Protein AF-A0A210Q688-F1 (afdb_monomer)

Sequence (167 aa):
MSMLGGLGRLGIASVGCFAASYIGYQIYRRESSQANIKGEPYVVQAMGILQGYDVVMERLGSPLKMHHISYDPNDNKVDVLDGKAKMKIPLTGSKGSSAYLYLWATRPPVTMDTPRKDIPEWTVNQLDIELGPTYRWTFYVNKDQLDNDKIGFVDAQIPDDLPTNPS

InterPro domains:
  IPR014807 Cytochrome c oxidase assembly factor 1 [PF08695] (34-108)

Organism: Mizuhopecten yessoensis (NCBI:txid6573)

Foldseek 3Di:
DDDDDDDDDDDPPPPDPDPVVPVVVVVVVVVVCQVPVCPAPQNVVLLVVQVPDPVNCVVQNPDKDWDRFDPPCVQWDDDQQQFWTWGWIWIGGPVRFIKIKIWIKGDHGDDPPQDPVRGDGIDTQKIWMGGPPPDIDIDGPDPPVVVVPPPDDDDPDDPPDDDDDDD

Radius of gyration: 26.01 Å; Cα contacts (8 Å, |Δi|>4): 201; chains: 1; bounding box: 49×36×122 Å

Solvent-accessible surface area (backbone atoms only — not comparable to full-atom values): 10366 Å² total; per-residue (Å²): 143,83,82,84,86,81,84,79,81,84,80,80,86,84,84,86,79,74,70,70,66,54,62,54,46,64,54,52,48,62,61,55,50,72,78,43,54,79,72,35,68,46,49,47,50,49,52,54,57,55,72,70,34,64,76,55,39,72,63,23,28,74,67,74,42,76,56,82,61,67,88,46,68,90,57,34,42,76,40,75,48,70,19,38,35,36,37,50,39,39,34,34,18,64,68,71,40,60,32,39,38,35,40,34,33,38,31,72,63,52,57,97,81,56,52,83,92,71,58,68,68,68,42,54,41,38,39,37,40,33,48,65,97,83,40,73,50,78,45,70,72,41,67,82,57,57,71,73,63,66,78,84,75,80,82,80,76,77,79,87,81,72,83,80,80,82,129

Structure (mmCIF, N/CA/C/O backbone):
data_AF-A0A210Q688-F1
#
_entry.id   AF-A0A210Q688-F1
#
loop_
_atom_site.group_PDB
_atom_site.id
_atom_site.type_symbol
_atom_site.label_atom_id
_atom_site.label_alt_id
_atom_site.label_comp_id
_atom_site.label_asym_id
_atom_site.label_entity_id
_atom_site.label_seq_id
_atom_site.pdbx_PDB_ins_code
_atom_site.Cartn_x
_atom_site.Cartn_y
_atom_site.Cartn_z
_at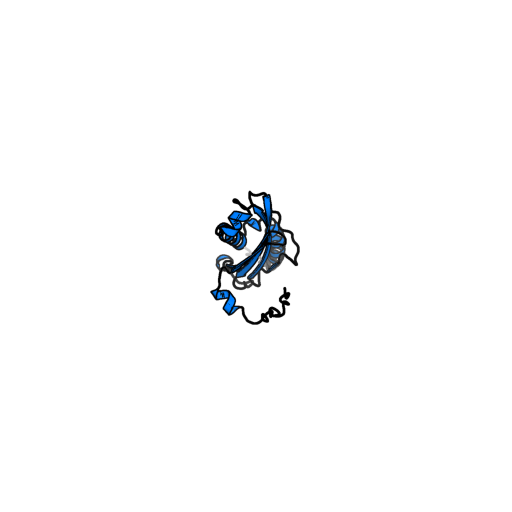om_site.occupancy
_atom_site.B_iso_or_equiv
_atom_site.auth_seq_id
_atom_site.auth_comp_id
_atom_site.auth_asym_id
_atom_site.auth_atom_id
_atom_site.pdbx_PDB_model_num
ATOM 1 N N . MET A 1 1 ? 26.721 20.986 -77.405 1.00 48.59 1 MET A N 1
ATOM 2 C CA . MET A 1 1 ? 26.896 19.675 -76.751 1.00 48.59 1 MET A CA 1
ATOM 3 C C . MET A 1 1 ? 27.929 19.870 -75.647 1.00 48.59 1 MET A C 1
ATOM 5 O O . MET A 1 1 ? 29.112 19.798 -75.926 1.00 48.59 1 MET A O 1
ATOM 9 N N . SER A 1 2 ? 27.480 20.229 -74.441 1.00 42.81 2 SER A N 1
ATOM 10 C CA . SER A 1 2 ? 28.311 20.298 -73.231 1.00 42.81 2 SER A CA 1
ATOM 11 C C . SER A 1 2 ? 27.461 19.786 -72.075 1.00 42.81 2 SER A C 1
ATOM 13 O O . SER A 1 2 ? 26.353 20.269 -71.852 1.00 42.81 2 SER A O 1
ATOM 15 N N . MET A 1 3 ? 27.956 18.719 -71.458 1.00 42.31 3 MET A N 1
ATOM 16 C CA . MET A 1 3 ? 27.296 17.882 -70.466 1.00 42.31 3 MET A CA 1
ATOM 17 C C . MET A 1 3 ? 27.432 18.433 -69.038 1.00 42.31 3 MET A C 1
ATOM 19 O O . MET A 1 3 ? 28.444 19.030 -68.694 1.00 42.31 3 MET A O 1
ATOM 23 N N . LEU A 1 4 ? 26.411 18.116 -68.232 1.00 47.94 4 LEU A N 1
ATOM 24 C CA . LEU A 1 4 ? 26.438 17.762 -66.804 1.00 47.94 4 LEU A CA 1
ATOM 25 C C . LEU A 1 4 ? 27.325 18.602 -65.861 1.00 47.94 4 LEU A C 1
ATOM 27 O O . LEU A 1 4 ? 28.485 18.280 -65.616 1.00 47.94 4 LEU A O 1
ATOM 31 N N . GLY A 1 5 ? 26.700 19.569 -65.185 1.00 43.19 5 GLY A N 1
ATOM 32 C CA . GLY A 1 5 ? 27.130 20.039 -63.866 1.00 43.19 5 GLY A CA 1
ATOM 33 C C . GLY A 1 5 ? 26.406 19.243 -62.777 1.00 43.19 5 GLY A C 1
ATOM 34 O O . GLY A 1 5 ? 25.191 19.361 -62.630 1.00 43.19 5 GLY A O 1
ATOM 35 N N . GLY A 1 6 ? 27.138 18.387 -62.063 1.00 45.16 6 GLY A N 1
ATOM 36 C CA . GLY A 1 6 ? 26.613 17.514 -61.014 1.00 45.16 6 GLY A CA 1
ATOM 37 C C . GLY A 1 6 ? 26.208 18.269 -59.744 1.00 45.16 6 GLY A C 1
ATOM 38 O O . GLY A 1 6 ? 26.988 19.037 -59.187 1.00 45.16 6 GLY A O 1
ATOM 39 N N . LEU A 1 7 ? 24.987 17.999 -59.272 1.00 47.94 7 LEU A N 1
ATOM 40 C CA . LEU A 1 7 ? 24.474 18.389 -57.959 1.00 47.94 7 LEU A CA 1
ATOM 41 C C . LEU A 1 7 ? 25.281 17.690 -56.848 1.00 47.94 7 LEU A C 1
ATOM 43 O O . LEU A 1 7 ? 25.173 16.478 -56.648 1.00 47.94 7 LEU A O 1
ATOM 47 N N . GLY A 1 8 ? 26.069 18.469 -56.106 1.00 42.91 8 GLY A N 1
ATOM 48 C CA . GLY A 1 8 ? 26.689 18.051 -54.852 1.00 42.91 8 GLY A CA 1
ATOM 49 C C . GLY A 1 8 ? 25.641 17.914 -53.747 1.00 42.91 8 GLY A C 1
ATOM 50 O O . GLY A 1 8 ? 24.859 18.824 -53.488 1.00 42.91 8 GLY A O 1
ATOM 51 N N . ARG A 1 9 ? 25.617 16.739 -53.123 1.00 46.28 9 ARG A N 1
ATOM 52 C CA . ARG A 1 9 ? 24.692 16.315 -52.068 1.00 46.28 9 ARG A CA 1
ATOM 53 C C . ARG A 1 9 ? 24.765 17.232 -50.836 1.00 46.28 9 ARG A C 1
ATOM 55 O O . ARG A 1 9 ? 25.817 17.329 -50.212 1.00 46.28 9 ARG A O 1
ATOM 62 N N . LEU A 1 10 ? 23.632 17.817 -50.438 1.00 44.56 10 LEU A N 1
ATOM 63 C CA . LEU A 1 10 ? 23.425 18.347 -49.086 1.00 44.56 10 LEU A CA 1
ATOM 64 C C . LEU A 1 10 ? 23.300 17.167 -48.108 1.00 44.56 10 LEU A C 1
ATOM 66 O O . LEU A 1 10 ? 22.305 16.444 -48.121 1.00 44.56 10 LEU A O 1
ATOM 70 N N . GLY A 1 11 ? 24.314 16.963 -47.269 1.00 40.16 11 GLY A N 1
ATOM 71 C CA . GLY A 1 11 ? 24.234 16.066 -46.119 1.00 40.16 11 GLY A CA 1
ATOM 72 C C . GLY A 1 11 ? 23.491 16.755 -44.978 1.00 40.16 11 GLY A C 1
ATOM 73 O O . GLY A 1 11 ? 24.018 17.679 -44.367 1.00 40.16 11 GLY A O 1
ATOM 74 N N . ILE A 1 12 ? 22.266 16.318 -44.690 1.00 47.81 12 ILE A N 1
ATOM 75 C CA . ILE A 1 12 ? 21.521 16.750 -43.504 1.00 47.81 12 ILE A CA 1
ATOM 76 C C . ILE A 1 12 ? 22.061 15.951 -42.315 1.00 47.81 12 ILE A C 1
ATOM 78 O O . ILE A 1 12 ? 21.728 14.783 -42.127 1.00 47.81 12 ILE A O 1
ATOM 82 N N . ALA A 1 13 ? 22.922 16.577 -41.516 1.00 45.84 13 ALA A N 1
ATOM 83 C CA . ALA A 1 13 ? 23.310 16.071 -40.206 1.00 45.84 13 ALA A CA 1
ATOM 84 C C . ALA A 1 13 ? 22.190 16.380 -39.198 1.00 45.84 13 ALA A C 1
ATOM 86 O O . ALA A 1 13 ? 22.237 17.374 -38.482 1.00 45.84 13 ALA A O 1
ATOM 87 N N . SER A 1 14 ? 21.151 15.544 -39.154 1.00 46.66 14 SER A N 1
ATOM 88 C CA . SER A 1 14 ? 20.110 15.599 -38.121 1.00 46.66 14 SER A CA 1
ATOM 89 C C . SER A 1 14 ? 20.291 14.448 -37.131 1.00 46.66 14 SER A C 1
ATOM 91 O O . SER A 1 14 ? 19.513 13.498 -37.112 1.00 46.66 14 SER A O 1
ATOM 93 N N . VAL A 1 15 ? 21.336 14.522 -36.306 1.00 47.53 15 VAL A N 1
ATOM 94 C CA . VAL A 1 15 ? 21.522 13.635 -35.145 1.00 47.53 15 VAL A CA 1
ATOM 95 C C . VAL A 1 15 ? 21.657 14.519 -33.911 1.00 47.53 15 VAL A C 1
ATOM 97 O O . VAL A 1 15 ? 22.752 14.821 -33.457 1.00 47.53 15 VAL A O 1
ATOM 100 N N . GLY A 1 16 ? 20.531 15.027 -33.413 1.00 43.47 16 GLY A N 1
ATOM 101 C CA . GLY A 1 16 ? 20.553 15.951 -32.276 1.00 43.47 16 GLY A CA 1
ATOM 102 C C . GLY A 1 16 ? 19.196 16.260 -31.654 1.00 43.47 16 GLY A C 1
ATOM 103 O O . GLY A 1 16 ? 19.031 17.333 -31.090 1.00 43.47 16 GLY A O 1
ATOM 104 N N . CYS A 1 17 ? 18.200 15.375 -31.775 1.00 42.81 17 CYS A N 1
ATOM 105 C CA . CYS A 1 17 ? 16.847 15.646 -31.260 1.00 42.81 17 CYS A CA 1
ATOM 106 C C . CYS A 1 17 ? 16.141 14.453 -30.594 1.00 42.81 17 CYS A C 1
ATOM 108 O O . CYS A 1 17 ? 14.919 14.438 -30.523 1.00 42.81 17 CYS A O 1
ATOM 110 N N . PHE A 1 18 ? 16.874 13.467 -30.063 1.00 44.91 18 PHE A N 1
ATOM 111 C CA . PHE A 1 18 ? 16.249 12.345 -29.334 1.00 44.91 18 PHE A CA 1
ATOM 112 C C . PHE A 1 18 ? 16.543 12.304 -27.826 1.00 44.91 18 PHE A C 1
ATOM 114 O O . PHE A 1 18 ? 15.889 11.554 -27.112 1.00 44.91 18 PHE A O 1
ATOM 121 N N . ALA A 1 19 ? 17.455 13.133 -27.303 1.00 45.72 19 ALA A N 1
ATOM 122 C CA . ALA A 1 19 ? 17.751 13.156 -25.863 1.00 45.72 19 ALA A CA 1
ATOM 123 C C . ALA A 1 19 ? 16.831 14.098 -25.052 1.00 45.72 19 ALA A C 1
ATOM 125 O O . ALA A 1 19 ? 16.559 13.843 -23.880 1.00 45.72 19 ALA A O 1
ATOM 126 N N . ALA A 1 20 ? 16.307 15.169 -25.662 1.00 44.38 20 ALA A N 1
ATOM 127 C CA . ALA A 1 20 ? 15.502 16.177 -24.958 1.00 44.38 20 ALA A CA 1
ATOM 128 C C . ALA A 1 20 ? 14.061 15.720 -24.648 1.00 44.38 20 ALA A C 1
ATOM 130 O O . ALA A 1 20 ? 13.453 16.187 -23.686 1.00 44.38 20 ALA A O 1
ATOM 131 N N . SER A 1 21 ? 13.521 14.768 -25.410 1.00 51.00 21 SER A N 1
ATOM 132 C CA . SER A 1 21 ? 12.168 14.230 -25.219 1.00 51.00 21 SER A CA 1
ATOM 133 C C . SER A 1 21 ? 12.043 13.284 -24.013 1.00 51.00 21 SER A C 1
ATOM 135 O O . SER A 1 21 ? 10.938 13.083 -23.514 1.00 51.00 21 SER A O 1
ATOM 137 N N . TYR A 1 22 ? 13.150 12.744 -23.490 1.00 49.62 22 TYR A N 1
ATOM 138 C CA . TYR A 1 22 ? 13.120 11.759 -22.401 1.00 49.62 22 TYR A CA 1
ATOM 139 C C . TYR A 1 22 ? 13.145 12.390 -20.997 1.00 49.62 22 TYR A C 1
ATOM 141 O O . TYR A 1 22 ? 12.411 11.956 -20.108 1.00 49.62 22 TYR A O 1
ATOM 149 N N . ILE A 1 23 ? 13.910 13.473 -20.800 1.00 47.84 23 ILE A N 1
ATOM 150 C CA . ILE A 1 23 ? 13.920 14.219 -19.524 1.00 47.84 23 ILE A CA 1
ATOM 151 C C . ILE A 1 23 ? 12.561 14.900 -19.293 1.00 47.84 23 ILE A C 1
ATOM 153 O O . ILE A 1 23 ? 12.032 14.863 -18.182 1.00 47.84 23 ILE A O 1
ATOM 157 N N . GLY A 1 24 ? 11.938 15.427 -20.355 1.00 43.12 24 GLY A N 1
ATOM 158 C CA . GLY A 1 24 ? 10.580 15.977 -20.290 1.00 43.12 24 GLY A CA 1
ATOM 159 C C . GLY A 1 24 ? 9.519 14.943 -19.888 1.00 43.12 24 GLY A C 1
ATOM 160 O O . GLY A 1 24 ? 8.581 15.280 -19.171 1.00 43.12 24 GLY A O 1
ATOM 161 N N . TYR A 1 25 ? 9.688 13.669 -20.260 1.00 49.72 25 TYR A N 1
ATOM 162 C CA . TYR A 1 25 ? 8.745 12.597 -19.917 1.00 49.72 25 TYR A CA 1
ATOM 163 C C . TYR A 1 25 ? 8.808 12.179 -18.438 1.00 49.72 25 TYR A C 1
ATOM 165 O O . TYR A 1 25 ? 7.772 11.918 -17.826 1.00 49.72 25 TYR A O 1
ATOM 173 N N . GLN A 1 26 ? 9.999 12.173 -17.828 1.00 50.06 26 GLN A N 1
ATOM 174 C CA . GLN A 1 26 ? 10.146 11.918 -16.386 1.00 50.06 26 GLN A CA 1
ATOM 175 C C . GLN A 1 26 ? 9.472 13.015 -15.538 1.00 50.06 26 GLN A C 1
ATOM 177 O O . GLN A 1 26 ? 8.903 12.725 -14.485 1.00 50.06 26 GLN A O 1
ATOM 182 N N . ILE A 1 27 ? 9.477 14.262 -16.024 1.00 46.78 27 ILE A N 1
ATOM 183 C CA . ILE A 1 27 ? 8.782 15.397 -15.396 1.00 46.78 27 ILE A CA 1
ATOM 184 C C . ILE A 1 27 ? 7.264 15.306 -15.640 1.00 46.78 27 ILE A C 1
ATOM 186 O O . ILE A 1 27 ? 6.492 15.418 -14.690 1.00 46.78 27 ILE A O 1
ATOM 190 N N . TYR A 1 28 ? 6.826 14.982 -16.863 1.00 46.94 28 TYR A N 1
ATOM 191 C CA . TYR A 1 28 ? 5.400 14.843 -17.196 1.00 46.94 28 TYR A CA 1
ATOM 192 C C . TYR A 1 28 ? 4.714 13.711 -16.417 1.00 46.94 28 TYR A C 1
ATOM 194 O O . TYR A 1 28 ? 3.556 13.824 -16.011 1.00 46.94 28 TYR A O 1
ATOM 202 N N . ARG A 1 29 ? 5.431 12.613 -16.138 1.00 49.34 29 ARG A N 1
ATOM 203 C CA . ARG A 1 29 ? 4.867 11.506 -15.362 1.00 49.34 29 ARG A CA 1
ATOM 204 C C . ARG A 1 29 ? 4.665 11.873 -13.890 1.00 49.34 29 ARG A C 1
ATOM 206 O O . ARG A 1 29 ? 3.655 11.455 -13.336 1.00 49.34 29 ARG A O 1
ATOM 213 N N . ARG A 1 30 ? 5.530 12.706 -13.290 1.00 49.62 30 ARG A N 1
ATOM 214 C CA . ARG A 1 30 ? 5.334 13.220 -11.917 1.00 49.62 30 ARG A CA 1
ATOM 215 C C . ARG A 1 30 ? 4.063 14.061 -11.787 1.00 49.62 30 ARG A C 1
ATOM 217 O O . ARG A 1 30 ? 3.381 13.949 -10.774 1.00 49.62 30 ARG A O 1
ATOM 224 N N . GLU A 1 31 ? 3.718 14.838 -12.812 1.00 42.72 31 GLU A N 1
ATOM 225 C CA . GLU A 1 31 ? 2.473 15.617 -12.836 1.00 42.72 31 GLU A CA 1
ATOM 226 C C . GLU A 1 31 ? 1.247 14.739 -13.151 1.00 42.72 31 GLU A C 1
ATOM 228 O O . GLU A 1 31 ? 0.221 14.857 -12.485 1.00 42.72 31 GLU A O 1
ATOM 233 N N . SER A 1 32 ? 1.353 13.774 -14.077 1.00 43.84 32 SER A N 1
ATOM 234 C CA . SER A 1 32 ? 0.237 12.860 -14.394 1.00 43.84 32 SER A CA 1
ATOM 235 C C . SER A 1 32 ? -0.069 11.850 -13.279 1.00 43.84 32 SER A C 1
ATOM 237 O O . SER A 1 32 ? -1.219 11.438 -13.115 1.00 43.84 32 SER A O 1
ATOM 239 N N . SER A 1 33 ? 0.935 11.478 -12.476 1.00 51.22 33 SER A N 1
ATOM 240 C CA . SER A 1 33 ? 0.760 10.576 -11.338 1.00 51.22 33 SER A CA 1
ATOM 241 C C . SER A 1 33 ? -0.158 11.180 -10.277 1.00 51.22 33 SER A C 1
ATOM 243 O O . SER A 1 33 ? -0.853 10.423 -9.616 1.00 51.22 33 SER A O 1
ATOM 245 N N . GLN A 1 34 ? -0.267 12.510 -10.166 1.00 51.38 34 GLN A N 1
ATOM 246 C CA . GLN A 1 34 ? -1.218 13.167 -9.255 1.00 51.38 34 GLN A CA 1
ATOM 247 C C . GLN A 1 34 ? -2.684 12.936 -9.650 1.00 51.38 34 GLN A C 1
ATOM 249 O O . GLN A 1 34 ? -3.554 12.851 -8.783 1.00 51.38 34 GLN A O 1
ATOM 254 N N . ALA A 1 35 ? -2.971 12.814 -10.950 1.00 52.72 35 ALA A N 1
ATOM 255 C CA . ALA A 1 35 ? -4.341 12.766 -11.453 1.00 52.72 35 ALA A CA 1
ATOM 256 C C . ALA A 1 35 ? -5.007 11.391 -11.286 1.00 52.72 35 ALA A C 1
ATOM 258 O O . ALA A 1 35 ? -6.235 11.315 -11.308 1.00 52.72 35 ALA A O 1
ATOM 259 N N . ASN A 1 36 ? -4.235 10.306 -11.116 1.00 67.69 36 ASN A N 1
ATOM 260 C CA . ASN A 1 36 ? -4.813 8.961 -11.132 1.00 67.69 36 ASN A CA 1
ATOM 261 C C . ASN A 1 36 ? -4.154 7.932 -10.201 1.00 67.69 36 ASN A C 1
ATOM 263 O O . ASN A 1 36 ? -4.236 6.739 -10.477 1.00 67.69 36 ASN A O 1
ATOM 267 N N . ILE A 1 37 ? -3.576 8.353 -9.065 1.00 79.44 37 ILE A N 1
ATOM 268 C CA . ILE A 1 37 ? -3.083 7.419 -8.023 1.00 79.44 37 ILE A CA 1
ATOM 269 C C . ILE A 1 37 ? -4.151 6.375 -7.663 1.00 79.44 37 ILE A C 1
ATOM 271 O O . ILE A 1 37 ? -3.848 5.206 -7.454 1.00 79.44 37 ILE A O 1
ATOM 275 N N . LYS A 1 38 ? -5.427 6.781 -7.643 1.00 82.81 38 LYS A N 1
ATOM 276 C CA . LYS A 1 38 ? -6.558 5.891 -7.339 1.00 82.81 38 LYS A CA 1
ATOM 277 C C . LYS A 1 38 ? -6.694 4.720 -8.321 1.00 82.81 38 LYS A C 1
ATOM 279 O O . LYS A 1 38 ? -7.245 3.692 -7.944 1.00 82.81 38 LYS A O 1
ATOM 284 N N . GLY A 1 39 ? -6.236 4.896 -9.560 1.00 84.31 39 GLY A N 1
ATOM 285 C CA . GLY A 1 39 ? -6.270 3.890 -10.619 1.00 84.31 39 GLY A CA 1
ATOM 286 C C . GLY A 1 39 ? -4.974 3.094 -10.765 1.00 84.31 39 GLY A C 1
ATOM 287 O O . GLY A 1 39 ? -4.888 2.251 -11.655 1.00 84.31 39 GLY A O 1
ATOM 288 N N . GLU A 1 40 ? -3.963 3.348 -9.932 1.00 87.44 40 GLU A N 1
ATOM 289 C CA . GLU A 1 40 ? -2.724 2.579 -9.983 1.00 87.44 40 GLU A CA 1
ATOM 290 C C . GLU A 1 40 ? -2.983 1.113 -9.580 1.00 87.44 40 GLU A C 1
ATOM 292 O O . GLU A 1 40 ? -3.710 0.867 -8.611 1.00 87.44 40 GLU A O 1
ATOM 297 N N . PRO A 1 41 ? -2.386 0.120 -10.268 1.00 88.50 41 PRO A N 1
ATOM 298 C CA . PRO A 1 41 ? -2.702 -1.296 -10.056 1.00 88.50 41 PRO A CA 1
ATOM 299 C C . PRO A 1 41 ? -2.549 -1.757 -8.602 1.00 88.50 41 PRO A C 1
ATOM 301 O O . PRO A 1 41 ? -3.411 -2.460 -8.082 1.00 88.50 41 PRO A O 1
ATOM 304 N N . TYR A 1 42 ? -1.493 -1.304 -7.919 1.00 89.88 42 TYR A N 1
ATOM 305 C CA . TYR A 1 42 ? -1.243 -1.638 -6.515 1.00 89.88 42 TYR A CA 1
ATOM 306 C C . TYR A 1 42 ? -2.277 -1.014 -5.570 1.00 89.88 42 TYR A C 1
ATOM 308 O O . TYR A 1 42 ? -2.625 -1.620 -4.561 1.00 89.88 42 TYR A O 1
ATOM 316 N N . VAL A 1 43 ? -2.821 0.161 -5.899 1.00 92.25 43 VAL A N 1
ATOM 317 C CA . VAL A 1 43 ? -3.894 0.797 -5.121 1.00 92.25 43 VAL A CA 1
ATOM 318 C C . VAL A 1 43 ? -5.215 0.059 -5.325 1.00 92.25 43 VAL A C 1
ATOM 320 O O . VAL A 1 43 ? -5.918 -0.221 -4.355 1.00 92.25 43 VAL A O 1
ATOM 323 N N . VAL A 1 44 ? -5.542 -0.301 -6.567 1.00 92.06 44 VAL A N 1
ATOM 324 C CA . VAL A 1 44 ? -6.745 -1.088 -6.880 1.00 92.06 44 VAL A CA 1
ATOM 325 C C . VAL A 1 44 ? -6.688 -2.453 -6.190 1.00 92.06 44 VAL A C 1
ATOM 327 O O . VAL A 1 44 ? -7.656 -2.852 -5.541 1.00 92.06 44 VAL A O 1
ATOM 330 N N . GLN A 1 45 ? -5.538 -3.131 -6.254 1.00 92.50 45 GLN A N 1
ATOM 331 C CA . GLN A 1 45 ? -5.302 -4.399 -5.564 1.00 92.50 45 GLN A CA 1
ATOM 332 C C . GLN A 1 45 ? -5.446 -4.247 -4.044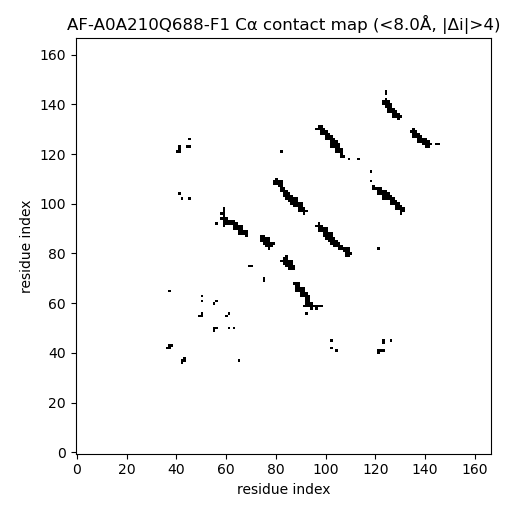 1.00 92.50 45 GLN A C 1
ATOM 334 O O . GLN A 1 45 ? -6.171 -5.021 -3.421 1.00 92.50 45 GLN A O 1
ATOM 339 N N . ALA A 1 46 ? -4.829 -3.221 -3.450 1.00 93.75 46 ALA A N 1
ATOM 340 C CA . ALA A 1 46 ? -4.931 -2.935 -2.021 1.00 93.75 46 ALA A CA 1
ATOM 341 C C . ALA A 1 46 ? -6.379 -2.731 -1.559 1.00 93.75 46 ALA A C 1
ATOM 343 O O . ALA A 1 46 ? -6.793 -3.287 -0.544 1.00 93.75 46 ALA A O 1
ATOM 344 N N . MET A 1 47 ? -7.163 -1.964 -2.320 1.00 93.56 47 MET A N 1
ATOM 345 C CA . MET A 1 47 ? -8.573 -1.723 -2.016 1.00 93.56 47 MET A CA 1
ATOM 346 C C . MET A 1 47 ? -9.411 -2.997 -2.125 1.00 93.56 47 MET A C 1
ATOM 348 O O . MET A 1 47 ? -10.267 -3.222 -1.272 1.00 93.56 47 MET A O 1
ATOM 352 N N . GLY A 1 48 ? -9.159 -3.834 -3.135 1.00 92.56 48 GLY A N 1
ATOM 353 C CA . GLY A 1 48 ? -9.838 -5.123 -3.287 1.00 92.56 48 GLY A CA 1
ATOM 354 C C . GLY A 1 48 ? -9.547 -6.069 -2.123 1.00 92.56 48 GLY A C 1
ATOM 355 O O . GLY A 1 48 ? -10.468 -6.646 -1.552 1.00 92.56 48 GLY A O 1
ATOM 356 N N . ILE A 1 49 ? -8.279 -6.155 -1.713 1.00 91.88 49 ILE A N 1
ATOM 357 C CA . ILE A 1 49 ? -7.856 -6.937 -0.546 1.00 91.88 49 ILE A CA 1
ATOM 358 C C . ILE A 1 49 ? -8.537 -6.413 0.723 1.00 91.88 49 ILE A C 1
ATOM 360 O O . ILE A 1 49 ? -9.131 -7.186 1.469 1.00 91.88 49 ILE A O 1
ATOM 364 N N . LEU A 1 50 ? -8.517 -5.095 0.943 1.00 91.75 50 LEU A N 1
ATOM 365 C CA . LEU A 1 50 ? -9.104 -4.472 2.128 1.00 91.75 50 LEU A CA 1
ATOM 366 C C . LEU A 1 50 ? -10.620 -4.705 2.237 1.00 91.75 50 LEU A C 1
ATOM 368 O O . LEU A 1 50 ? -11.133 -4.922 3.333 1.00 91.75 50 LEU A O 1
ATOM 372 N N . GLN A 1 51 ? -11.334 -4.672 1.109 1.00 91.69 51 GLN A N 1
ATOM 373 C CA . GLN A 1 51 ? -12.774 -4.948 1.050 1.00 91.69 51 GLN A CA 1
ATOM 374 C C . GLN A 1 51 ? -13.125 -6.409 1.352 1.00 91.69 51 GLN A C 1
ATOM 376 O O . GLN A 1 51 ? -14.257 -6.679 1.741 1.00 91.69 51 GLN A O 1
ATOM 381 N N . GLY A 1 52 ? -12.169 -7.332 1.217 1.00 90.56 52 GLY A N 1
ATOM 382 C CA . GLY A 1 52 ? -12.340 -8.737 1.580 1.00 90.56 52 GLY A CA 1
ATOM 383 C C . GLY A 1 52 ? -12.248 -9.027 3.082 1.00 90.56 52 GLY A C 1
ATOM 384 O O . GLY A 1 52 ? -12.511 -10.156 3.485 1.00 90.56 52 GLY A O 1
ATOM 385 N N . TYR A 1 53 ? -11.875 -8.051 3.920 1.00 90.56 53 TYR A N 1
ATOM 386 C CA . TYR A 1 53 ? -11.748 -8.253 5.366 1.00 90.56 53 TYR A CA 1
ATOM 387 C C . TYR A 1 53 ? -12.999 -7.810 6.128 1.00 90.56 53 TYR A C 1
ATOM 389 O O . TYR A 1 53 ? -13.219 -6.616 6.352 1.00 90.56 53 TYR A O 1
ATOM 397 N N . ASP A 1 54 ? -13.759 -8.788 6.626 1.00 91.88 54 ASP A N 1
ATOM 398 C CA . ASP A 1 54 ? -15.006 -8.562 7.368 1.00 91.88 54 ASP A CA 1
ATOM 399 C C . ASP A 1 54 ? -14.824 -7.637 8.572 1.00 91.88 54 ASP A C 1
ATOM 401 O O . ASP A 1 54 ? -15.613 -6.718 8.758 1.00 91.88 54 ASP A O 1
ATOM 405 N N . VAL A 1 55 ? -13.746 -7.800 9.347 1.00 90.00 55 VAL A N 1
ATOM 406 C CA . VAL A 1 55 ? -13.465 -6.964 10.532 1.00 90.00 55 VAL A CA 1
ATOM 407 C C . VAL A 1 55 ? -13.329 -5.483 10.160 1.00 90.00 55 VAL A C 1
ATOM 409 O O . VAL A 1 55 ? -13.790 -4.599 10.885 1.00 90.00 55 VAL A O 1
ATOM 412 N N . VAL A 1 56 ? -12.722 -5.196 9.006 1.00 91.25 56 VAL A N 1
ATOM 413 C CA . VAL A 1 56 ? -12.579 -3.826 8.506 1.00 91.25 56 VAL A CA 1
ATOM 414 C C . VAL A 1 56 ? -13.928 -3.304 8.019 1.00 91.25 56 VAL A C 1
ATOM 416 O O . VAL A 1 56 ? -14.317 -2.185 8.362 1.00 91.25 56 VAL A O 1
ATOM 419 N N . MET A 1 57 ? -14.666 -4.112 7.251 1.00 94.00 57 MET A N 1
ATOM 420 C CA . MET A 1 57 ? -15.980 -3.737 6.722 1.00 94.00 57 MET A CA 1
ATOM 421 C C . MET A 1 57 ? -17.033 -3.573 7.823 1.00 94.00 57 MET A C 1
ATOM 423 O O . MET A 1 57 ? -17.893 -2.701 7.722 1.00 94.00 57 MET A O 1
ATOM 427 N N . GLU A 1 58 ? -16.950 -4.332 8.912 1.00 93.81 58 GLU A N 1
ATOM 428 C CA . GLU A 1 58 ? -17.822 -4.187 10.074 1.00 93.81 58 GLU A CA 1
ATOM 429 C C . GLU A 1 58 ? -17.635 -2.812 10.724 1.00 93.81 58 GLU A C 1
ATOM 431 O O . GLU A 1 58 ? -18.600 -2.197 11.180 1.00 93.81 58 GLU A O 1
ATOM 436 N N . ARG A 1 59 ? -16.411 -2.281 10.731 1.00 92.94 59 ARG A N 1
ATOM 437 C CA . ARG A 1 59 ? -16.095 -0.997 11.367 1.00 92.94 59 ARG A CA 1
ATOM 438 C C . ARG A 1 59 ? -16.315 0.192 10.442 1.00 92.94 59 ARG A C 1
ATOM 440 O O . ARG A 1 59 ? -16.930 1.171 10.850 1.00 92.94 59 ARG A O 1
ATOM 447 N N . LEU A 1 60 ? -15.845 0.104 9.202 1.00 92.38 60 LEU A N 1
ATOM 448 C CA . LEU A 1 60 ? -15.924 1.199 8.234 1.00 92.38 60 LEU A CA 1
ATOM 449 C C . LEU A 1 60 ? -17.233 1.202 7.440 1.00 92.38 60 LEU A C 1
ATOM 451 O O . LEU A 1 60 ? -17.773 2.266 7.136 1.00 92.38 60 LEU A O 1
ATOM 455 N N . GLY A 1 61 ? -17.776 0.028 7.134 1.00 93.69 61 GLY A N 1
ATOM 456 C CA . GLY A 1 61 ? -18.875 -0.148 6.191 1.00 93.69 61 GLY A CA 1
ATOM 457 C C . GLY A 1 61 ? -18.418 -0.147 4.730 1.00 93.69 61 GLY A C 1
ATOM 458 O O . GLY A 1 61 ? -17.346 0.350 4.384 1.00 93.69 61 GLY A O 1
ATOM 459 N N . SER A 1 62 ? -19.274 -0.684 3.860 1.00 90.81 62 SER A N 1
ATOM 460 C CA . SER A 1 62 ? -19.091 -0.714 2.405 1.00 90.81 62 SER A CA 1
ATOM 461 C C . SER A 1 62 ? -20.056 0.266 1.712 1.00 90.81 62 SER A C 1
ATOM 463 O O . SER A 1 62 ? -21.178 0.443 2.203 1.00 90.81 62 SER A O 1
ATOM 465 N N . PRO A 1 63 ? -19.668 0.919 0.599 1.00 91.75 63 PRO A N 1
ATOM 466 C CA . PRO A 1 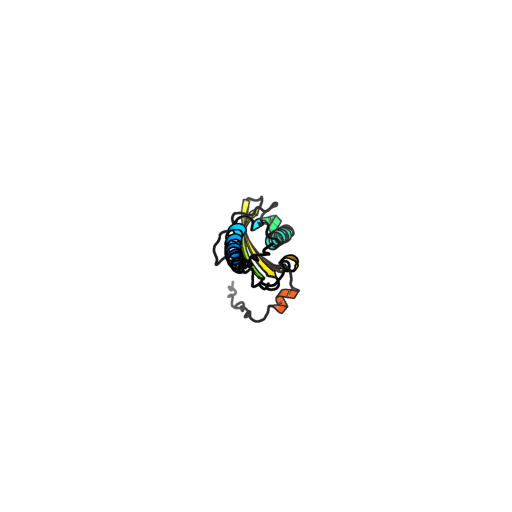63 ? -18.346 0.893 -0.030 1.00 91.75 63 PRO A CA 1
ATOM 467 C C . PRO A 1 63 ? -17.335 1.804 0.680 1.00 91.75 63 PRO A C 1
ATOM 469 O O . PRO A 1 63 ? -17.697 2.835 1.252 1.00 91.75 63 PRO A O 1
ATOM 472 N N . LEU A 1 64 ? -16.050 1.456 0.576 1.00 93.31 64 LEU A N 1
ATOM 473 C CA . LEU A 1 64 ? -14.959 2.340 0.983 1.00 93.31 64 LEU A CA 1
ATOM 474 C C . LEU A 1 64 ? -14.747 3.441 -0.060 1.00 93.31 64 LEU A C 1
ATOM 476 O O . LEU A 1 64 ? -14.603 3.166 -1.252 1.00 93.31 64 LEU A O 1
ATOM 480 N N . LYS A 1 65 ? -14.682 4.691 0.396 1.00 92.69 65 LYS A N 1
ATOM 481 C CA . LYS A 1 65 ? -14.379 5.860 -0.431 1.00 92.69 65 LYS A CA 1
ATOM 482 C C . LYS A 1 65 ? -12.974 6.355 -0.136 1.00 92.69 65 LYS A C 1
ATOM 484 O O . LYS A 1 65 ? -12.619 6.595 1.014 1.00 92.69 65 LYS A O 1
ATOM 489 N N . MET A 1 66 ? -12.202 6.536 -1.200 1.00 92.94 66 MET A N 1
ATOM 490 C CA . MET A 1 66 ? -10.850 7.070 -1.134 1.00 92.94 66 MET A CA 1
ATOM 491 C C . MET A 1 66 ? -10.853 8.581 -1.317 1.00 92.94 66 MET A C 1
ATOM 493 O O . MET A 1 66 ? -11.394 9.093 -2.306 1.00 92.94 66 MET A O 1
ATOM 497 N N . HIS A 1 67 ? -10.204 9.284 -0.399 1.00 90.50 67 HIS A N 1
ATOM 498 C CA . HIS A 1 67 ? -10.082 10.737 -0.428 1.00 90.50 67 HIS A CA 1
ATOM 499 C C . HIS A 1 67 ? -8.839 11.195 -1.187 1.00 90.50 67 HIS A C 1
ATOM 501 O O . HIS A 1 67 ? -8.157 10.409 -1.847 1.00 90.50 67 HIS A O 1
ATOM 507 N N . HIS A 1 68 ? -8.607 12.503 -1.176 1.00 87.38 68 HIS A N 1
ATOM 508 C CA . HIS A 1 68 ? -7.410 13.095 -1.749 1.00 87.38 68 HIS A CA 1
ATOM 509 C C . HIS A 1 68 ? -6.167 12.633 -0.975 1.00 87.38 68 HIS A C 1
ATOM 511 O O . HIS A 1 68 ? -6.120 12.738 0.248 1.00 87.38 68 HIS A O 1
ATOM 517 N N . ILE A 1 69 ? -5.178 12.108 -1.694 1.00 86.12 69 ILE A N 1
ATOM 518 C CA . ILE A 1 69 ? -3.913 11.637 -1.129 1.00 86.12 69 ILE A CA 1
ATOM 519 C C . ILE A 1 69 ? -2.941 12.819 -1.113 1.00 86.12 69 ILE A C 1
ATOM 521 O O . ILE A 1 69 ? -2.673 13.403 -2.159 1.00 86.12 69 ILE A O 1
ATOM 525 N N . SER A 1 70 ? -2.430 13.169 0.069 1.00 80.44 70 SER A N 1
ATOM 526 C CA . SER A 1 70 ? -1.466 14.265 0.235 1.00 80.44 70 SER A CA 1
ATOM 527 C C . SER A 1 70 ? -0.120 13.942 -0.423 1.00 80.44 70 SER A C 1
ATOM 529 O O . SER A 1 70 ? 0.337 12.806 -0.365 1.00 80.44 70 SER A O 1
ATOM 531 N N . TYR A 1 71 ? 0.572 14.940 -0.975 1.00 70.88 71 TYR A N 1
ATOM 532 C CA . TYR A 1 71 ? 1.936 14.794 -1.508 1.00 70.88 71 TYR A CA 1
ATOM 533 C C . TYR A 1 71 ? 3.007 15.002 -0.422 1.00 70.88 71 TYR A C 1
ATOM 535 O O . TYR A 1 71 ? 4.023 15.649 -0.648 1.00 70.88 71 TYR A O 1
ATOM 543 N N . ASP A 1 72 ? 2.786 14.512 0.796 1.00 79.56 72 ASP A N 1
ATOM 544 C CA . ASP A 1 72 ? 3.852 14.541 1.796 1.00 79.56 72 ASP A CA 1
ATOM 545 C C . ASP A 1 72 ? 4.891 13.462 1.438 1.00 79.56 72 ASP A C 1
ATOM 547 O O . ASP A 1 72 ? 4.551 12.277 1.492 1.00 79.56 72 ASP A O 1
ATOM 551 N N . PRO A 1 73 ? 6.138 13.823 1.072 1.00 74.81 73 PRO A N 1
ATOM 552 C CA . PRO A 1 73 ? 7.165 12.853 0.693 1.00 74.81 73 PRO A CA 1
ATOM 553 C C . PRO A 1 73 ? 7.564 11.906 1.838 1.00 74.81 73 PRO A C 1
ATOM 555 O O . PRO A 1 73 ? 8.181 10.871 1.582 1.00 74.81 73 PRO A O 1
ATOM 558 N N . ASN A 1 74 ? 7.227 12.237 3.090 1.00 80.19 74 ASN A N 1
ATOM 559 C CA . ASN A 1 74 ? 7.469 11.374 4.248 1.00 80.19 74 ASN A CA 1
ATOM 560 C C . ASN A 1 74 ? 6.439 10.233 4.342 1.00 80.19 74 ASN A C 1
ATOM 562 O O . ASN A 1 74 ? 6.766 9.105 4.736 1.00 80.19 74 ASN A O 1
ATOM 566 N N . ASP A 1 75 ? 5.199 10.523 3.944 1.00 80.81 75 ASP A N 1
ATOM 567 C CA . ASP A 1 75 ? 4.074 9.587 3.994 1.00 80.81 75 ASP A CA 1
ATOM 568 C C . ASP A 1 75 ? 3.889 8.835 2.667 1.00 80.81 75 ASP A C 1
ATOM 570 O O . ASP A 1 75 ? 3.533 7.655 2.668 1.00 80.81 75 ASP A O 1
ATOM 574 N N . ASN A 1 76 ? 4.162 9.502 1.543 1.00 85.88 76 ASN A N 1
ATOM 575 C CA . ASN A 1 76 ? 3.920 9.027 0.187 1.00 85.88 76 ASN A CA 1
ATOM 576 C C . ASN A 1 76 ? 5.201 9.098 -0.650 1.00 85.88 76 ASN A C 1
ATOM 578 O O . ASN A 1 76 ? 5.677 10.174 -1.010 1.00 85.88 76 ASN A O 1
ATOM 582 N N . LYS A 1 77 ? 5.748 7.935 -1.005 1.00 86.44 77 LYS A N 1
ATOM 583 C CA . LYS A 1 77 ? 6.957 7.805 -1.820 1.00 86.44 77 LYS A CA 1
ATOM 584 C C . LYS A 1 77 ? 6.772 6.714 -2.863 1.00 86.44 77 LYS A C 1
ATOM 586 O O . LYS A 1 77 ? 6.560 5.556 -2.520 1.00 86.44 77 LYS A O 1
ATOM 591 N N . VAL A 1 78 ? 6.935 7.070 -4.133 1.00 85.69 78 VAL A N 1
ATOM 592 C CA . VAL A 1 78 ? 6.968 6.111 -5.242 1.00 85.69 78 VAL A CA 1
ATOM 593 C C . VAL A 1 78 ? 8.298 6.252 -5.962 1.00 85.69 78 VAL A C 1
ATOM 595 O O . VAL A 1 78 ? 8.563 7.265 -6.608 1.00 85.69 78 VAL A O 1
ATOM 598 N N . ASP A 1 79 ? 9.131 5.226 -5.840 1.00 85.50 79 ASP A N 1
ATOM 599 C CA . ASP A 1 79 ? 10.358 5.070 -6.601 1.00 85.50 79 ASP A CA 1
ATOM 600 C C . ASP A 1 79 ? 10.117 4.101 -7.759 1.00 85.50 79 ASP A C 1
ATOM 602 O O . ASP A 1 79 ? 10.040 2.880 -7.603 1.00 85.50 79 ASP A O 1
ATOM 606 N N . VAL A 1 80 ? 9.923 4.676 -8.943 1.00 80.50 80 VAL A N 1
ATOM 607 C CA . VAL A 1 80 ? 9.580 3.926 -10.152 1.00 80.50 80 VAL A CA 1
ATOM 608 C C . VAL A 1 80 ? 10.752 3.066 -10.626 1.00 80.50 80 VAL A C 1
ATOM 610 O O . VAL A 1 80 ? 10.489 2.001 -11.188 1.00 80.50 80 VAL A O 1
ATOM 613 N N . LEU A 1 81 ? 11.995 3.521 -10.416 1.00 79.81 81 LEU A N 1
ATOM 614 C CA . LEU A 1 81 ? 13.215 2.844 -10.868 1.00 79.81 81 LEU A CA 1
ATOM 615 C C . LEU A 1 81 ? 13.574 1.701 -9.925 1.00 79.81 81 LEU A C 1
ATOM 617 O O . LEU A 1 81 ? 13.749 0.574 -10.384 1.00 79.81 81 LEU A O 1
ATOM 621 N N . ASP A 1 82 ? 13.562 1.972 -8.620 1.00 83.00 82 ASP A N 1
ATOM 622 C CA . ASP A 1 82 ? 13.819 0.955 -7.595 1.00 83.00 82 ASP A CA 1
ATOM 623 C C . ASP A 1 82 ? 12.640 -0.011 -7.419 1.00 83.00 82 ASP A C 1
ATOM 625 O O . ASP A 1 82 ? 12.758 -1.020 -6.725 1.00 83.00 82 ASP A O 1
ATOM 629 N N . GLY A 1 83 ? 11.490 0.299 -8.025 1.00 87.00 83 GLY A N 1
ATOM 630 C CA . GLY A 1 83 ? 10.298 -0.534 -7.957 1.00 87.00 83 GLY A CA 1
ATOM 631 C C . GLY A 1 83 ? 9.723 -0.600 -6.547 1.00 87.00 83 GLY A C 1
ATOM 632 O O . GLY A 1 83 ? 9.300 -1.665 -6.113 1.00 87.00 83 GLY A O 1
ATOM 633 N N . LYS A 1 84 ? 9.705 0.521 -5.818 1.00 90.25 84 LYS A N 1
ATOM 634 C CA . LYS A 1 84 ? 9.179 0.604 -4.447 1.00 90.25 84 LYS A CA 1
ATOM 635 C C . LYS A 1 84 ? 8.106 1.679 -4.350 1.00 90.25 84 LYS A C 1
ATOM 637 O O . LYS A 1 84 ? 8.310 2.803 -4.794 1.00 90.25 84 LYS A O 1
ATOM 642 N N . ALA A 1 85 ? 6.980 1.361 -3.728 1.00 90.88 85 ALA A N 1
ATOM 643 C CA . ALA A 1 85 ? 5.909 2.307 -3.458 1.00 90.88 85 ALA A CA 1
ATOM 644 C C . ALA A 1 85 ? 5.472 2.197 -1.995 1.00 90.88 85 ALA A C 1
ATOM 646 O O . ALA A 1 85 ? 5.208 1.105 -1.497 1.00 90.88 85 ALA A O 1
ATOM 647 N N . LYS A 1 86 ? 5.392 3.343 -1.321 1.00 92.25 86 LYS A N 1
ATOM 648 C CA . LYS A 1 86 ? 4.818 3.525 0.009 1.00 92.25 86 LYS A CA 1
ATOM 649 C C . LYS A 1 86 ? 3.773 4.622 -0.090 1.00 92.25 86 LYS A C 1
ATOM 651 O O . LYS A 1 86 ? 4.097 5.720 -0.532 1.00 92.25 86 LYS A O 1
ATOM 656 N N . MET A 1 87 ? 2.548 4.332 0.322 1.00 92.38 87 MET A N 1
ATOM 657 C CA . MET A 1 87 ? 1.436 5.270 0.218 1.00 92.38 87 MET A CA 1
ATOM 658 C C . MET A 1 87 ? 0.616 5.297 1.502 1.00 92.38 87 MET A C 1
ATOM 660 O O . MET A 1 87 ? 0.363 4.252 2.087 1.00 92.38 87 MET A O 1
ATOM 664 N N . LYS A 1 88 ? 0.149 6.480 1.893 1.00 94.19 88 LYS A N 1
ATOM 665 C CA . LYS A 1 88 ? -0.841 6.734 2.937 1.00 94.19 88 LYS A CA 1
ATOM 666 C C . LYS A 1 88 ? -2.097 7.308 2.299 1.00 94.19 88 LYS A C 1
ATOM 668 O O . LYS A 1 88 ? -2.104 8.413 1.757 1.00 94.19 88 LYS A O 1
ATOM 673 N N . ILE A 1 89 ? -3.174 6.550 2.393 1.00 94.00 89 ILE A N 1
ATOM 674 C CA . ILE A 1 89 ? -4.418 6.774 1.680 1.00 94.00 89 ILE A CA 1
ATOM 675 C C . ILE A 1 89 ? -5.530 7.045 2.702 1.00 94.00 89 ILE A C 1
ATOM 677 O O . ILE A 1 89 ? -5.910 6.138 3.443 1.00 94.00 89 ILE A O 1
ATOM 681 N N . PRO A 1 90 ? -6.082 8.268 2.762 1.00 94.31 90 PRO A N 1
ATOM 682 C CA . PRO A 1 90 ? -7.242 8.548 3.596 1.00 94.31 90 PRO A CA 1
ATOM 683 C C . PRO A 1 90 ? -8.495 7.880 3.023 1.00 94.31 90 PRO A C 1
ATOM 685 O O . PRO A 1 90 ? -8.836 8.043 1.846 1.00 94.31 90 PRO A O 1
ATOM 688 N N . LEU A 1 91 ? -9.203 7.151 3.879 1.00 94.81 91 LEU A N 1
ATOM 689 C CA . LEU A 1 91 ? -10.406 6.396 3.562 1.00 94.81 91 LEU A CA 1
ATOM 690 C C . LEU A 1 91 ? -11.577 6.829 4.446 1.00 94.81 91 LEU A C 1
ATOM 692 O O . LEU A 1 91 ? -11.423 7.256 5.591 1.00 94.81 91 LEU A O 1
ATOM 696 N N . THR A 1 92 ? -12.786 6.674 3.927 1.00 94.94 92 THR A N 1
ATOM 697 C CA . THR A 1 92 ? -14.017 6.736 4.719 1.00 94.94 92 THR A CA 1
ATOM 698 C C . THR A 1 92 ? -14.962 5.661 4.237 1.00 94.94 92 THR A C 1
ATOM 700 O O . THR A 1 92 ? -15.177 5.514 3.033 1.00 94.94 92 THR A O 1
ATOM 703 N N . GLY A 1 93 ? -15.513 4.895 5.168 1.00 92.69 93 GLY A N 1
ATOM 704 C CA . GLY A 1 93 ? -16.554 3.929 4.846 1.00 92.69 93 GLY A CA 1
ATOM 705 C C . GLY A 1 93 ? -17.957 4.512 5.020 1.00 92.69 93 GLY A C 1
ATOM 706 O O . GLY A 1 93 ? -18.138 5.655 5.449 1.00 92.69 93 GLY A O 1
ATOM 707 N N . SER A 1 94 ? -18.978 3.730 4.678 1.00 92.88 94 SER A N 1
ATOM 708 C CA . SER A 1 94 ? -20.378 4.171 4.733 1.00 92.88 94 SER A CA 1
ATOM 709 C C . SER A 1 94 ? -20.893 4.474 6.144 1.00 92.88 94 SER A C 1
ATOM 711 O O . SER A 1 94 ? -21.865 5.213 6.276 1.00 92.88 94 SER A O 1
ATOM 713 N N . LYS A 1 95 ? -20.220 3.991 7.198 1.00 91.25 95 LYS A N 1
ATOM 714 C CA . LYS A 1 95 ? -20.545 4.311 8.601 1.00 91.25 95 LYS A CA 1
ATOM 715 C C . LYS A 1 95 ? -20.037 5.688 9.054 1.00 91.25 95 LYS A C 1
ATOM 717 O O . LYS A 1 95 ? -20.220 6.056 10.208 1.00 91.25 95 LYS A O 1
ATOM 722 N N . GLY A 1 96 ? -19.387 6.447 8.167 1.00 88.38 96 GLY A N 1
ATOM 723 C CA . GLY A 1 96 ? -18.863 7.786 8.461 1.00 88.38 96 GLY A CA 1
ATOM 724 C C . GLY A 1 96 ? -17.540 7.792 9.230 1.00 88.38 96 GLY A C 1
ATOM 725 O O . GLY A 1 96 ? -16.988 8.857 9.487 1.00 88.38 96 GLY A O 1
ATOM 726 N N . SER A 1 97 ? -16.999 6.622 9.573 1.00 91.25 97 SER A N 1
ATOM 727 C CA . SER A 1 97 ? -15.696 6.505 10.221 1.00 91.25 97 SER A CA 1
ATOM 728 C C . SER A 1 97 ? -14.555 6.739 9.222 1.00 91.25 97 SER A C 1
ATOM 730 O O . SER A 1 97 ? -14.572 6.216 8.103 1.00 91.25 97 SER A O 1
ATOM 732 N N . SER A 1 98 ? -13.558 7.523 9.637 1.00 93.12 98 SER A N 1
ATOM 733 C CA . SER A 1 98 ? -12.354 7.831 8.861 1.00 93.12 98 SER A CA 1
ATOM 734 C C . SER A 1 98 ? -11.204 6.899 9.229 1.00 93.12 98 SER A C 1
ATOM 736 O O . SER A 1 98 ? -10.933 6.709 10.414 1.00 93.12 98 SER A O 1
ATOM 738 N N . ALA A 1 99 ? -10.487 6.390 8.232 1.00 95.38 99 ALA A N 1
ATOM 739 C CA . ALA A 1 99 ? -9.295 5.572 8.423 1.00 95.38 99 ALA A CA 1
ATOM 740 C C . ALA A 1 99 ? -8.154 6.024 7.508 1.00 95.38 99 ALA A C 1
ATOM 742 O O . ALA A 1 99 ? -8.379 6.703 6.506 1.00 95.38 99 ALA A O 1
ATOM 743 N N . TYR A 1 100 ? -6.939 5.599 7.832 1.00 95.75 100 TYR A N 1
ATOM 744 C CA . TYR A 1 100 ? -5.783 5.689 6.950 1.00 95.75 100 TYR A CA 1
ATOM 745 C C . TYR A 1 100 ? -5.347 4.288 6.550 1.00 95.75 100 TYR A C 1
ATOM 747 O O . TYR A 1 100 ? -5.106 3.444 7.406 1.00 95.75 100 TYR A O 1
ATOM 755 N N . LEU A 1 101 ? -5.250 4.049 5.247 1.00 95.44 101 LEU A N 1
ATOM 756 C CA . LEU A 1 101 ? -4.630 2.861 4.681 1.00 95.44 101 LEU A CA 1
ATOM 757 C C . LEU A 1 101 ? -3.185 3.192 4.326 1.00 95.44 101 LEU A C 1
ATOM 759 O O . LEU A 1 101 ? -2.937 4.062 3.497 1.00 95.44 101 LEU A O 1
ATOM 763 N N . TYR A 1 102 ? -2.246 2.478 4.917 1.00 95.31 102 TYR A N 1
ATOM 764 C CA . TYR A 1 102 ? -0.851 2.498 4.527 1.00 95.31 102 TYR A CA 1
ATOM 765 C C . TYR A 1 102 ? -0.571 1.275 3.668 1.00 95.31 102 TYR A C 1
ATOM 767 O O . TYR A 1 102 ? -0.958 0.158 4.000 1.00 95.31 102 TYR A O 1
ATOM 775 N N . LEU A 1 103 ? 0.077 1.500 2.539 1.00 94.75 103 LEU A N 1
ATOM 776 C CA . LEU A 1 103 ? 0.299 0.506 1.509 1.00 94.75 103 LEU A CA 1
ATOM 777 C C . LEU A 1 103 ? 1.776 0.486 1.152 1.00 94.75 103 LEU A C 1
ATOM 779 O O . LEU A 1 103 ? 2.345 1.526 0.824 1.00 94.75 103 LEU A O 1
ATOM 783 N N . TRP A 1 104 ? 2.356 -0.711 1.153 1.00 94.62 104 TRP A N 1
ATOM 784 C CA . TRP A 1 104 ? 3.681 -0.981 0.622 1.00 94.62 104 TRP A CA 1
ATOM 785 C C . TRP A 1 104 ? 3.571 -1.961 -0.536 1.00 94.62 104 TRP A C 1
ATOM 787 O O . TRP A 1 104 ? 3.045 -3.066 -0.384 1.00 94.62 104 TRP A O 1
ATOM 797 N N . ALA A 1 105 ? 4.089 -1.554 -1.688 1.00 93.50 105 ALA A N 1
ATOM 798 C CA . ALA A 1 105 ? 4.157 -2.382 -2.879 1.00 93.50 105 ALA A CA 1
ATOM 799 C C . ALA A 1 105 ? 5.567 -2.366 -3.462 1.00 93.50 105 ALA A C 1
ATOM 801 O O . ALA A 1 105 ? 6.275 -1.356 -3.394 1.00 93.50 105 ALA A O 1
ATOM 802 N N . THR A 1 106 ? 5.965 -3.483 -4.057 1.00 93.12 106 THR A N 1
ATOM 803 C CA . THR A 1 106 ? 7.225 -3.592 -4.785 1.00 93.12 106 THR A CA 1
ATOM 804 C C . THR A 1 106 ? 7.027 -4.211 -6.156 1.00 93.12 106 THR A C 1
ATOM 806 O O . THR A 1 106 ? 6.001 -4.811 -6.461 1.00 93.12 106 THR A O 1
ATOM 809 N N . ARG A 1 107 ? 8.029 -4.041 -7.005 1.00 90.38 107 ARG A N 1
ATOM 810 C CA . ARG A 1 107 ? 8.222 -4.773 -8.252 1.00 90.38 107 ARG A CA 1
ATOM 811 C C . ARG A 1 107 ? 9.724 -4.877 -8.515 1.00 90.38 107 ARG A C 1
ATOM 813 O O . ARG A 1 107 ? 10.479 -4.090 -7.941 1.00 90.38 107 ARG A O 1
ATOM 820 N N . PRO A 1 108 ? 10.178 -5.791 -9.383 1.00 88.44 108 PRO A N 1
ATOM 821 C CA . PRO A 1 108 ? 11.568 -5.798 -9.808 1.00 88.44 108 P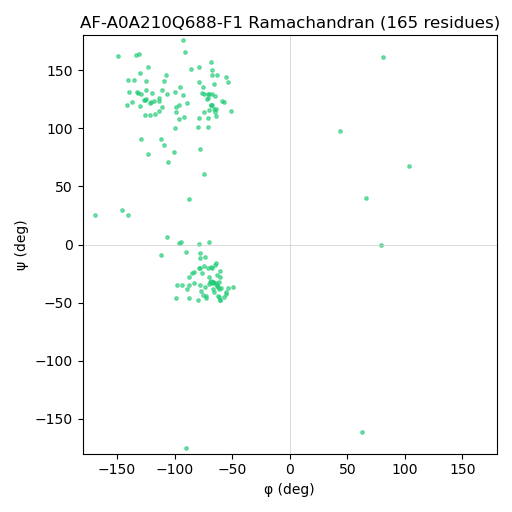RO A CA 1
ATOM 822 C C . PRO A 1 108 ? 11.991 -4.422 -10.360 1.00 88.44 108 PRO A C 1
ATOM 824 O O . PRO A 1 108 ? 11.196 -3.783 -11.065 1.00 88.44 108 PRO A O 1
ATOM 827 N N . PRO A 1 109 ? 13.216 -3.959 -10.046 1.00 84.88 109 PRO A N 1
ATOM 828 C CA . PRO A 1 109 ? 13.741 -2.705 -10.565 1.00 84.88 109 PRO A CA 1
ATOM 829 C C . PRO A 1 109 ? 13.703 -2.671 -12.089 1.00 84.88 109 PRO A C 1
ATOM 831 O O . PRO A 1 109 ? 13.942 -3.680 -12.755 1.00 84.88 109 PRO A O 1
ATOM 834 N N . VAL A 1 110 ? 13.426 -1.495 -12.642 1.00 83.31 110 VAL A N 1
ATOM 835 C CA . VAL A 1 110 ? 13.399 -1.285 -14.093 1.00 83.31 110 VAL A CA 1
ATOM 836 C C . VAL A 1 110 ? 14.561 -0.403 -14.508 1.00 83.31 110 VAL A C 1
ATOM 838 O O . VAL A 1 110 ? 14.822 0.640 -13.910 1.00 83.31 110 VAL A O 1
ATOM 841 N N . THR A 1 111 ? 15.261 -0.815 -15.558 1.00 81.50 111 THR A N 1
ATOM 842 C CA . THR A 1 111 ? 16.333 -0.020 -16.162 1.00 81.50 111 THR A CA 1
ATOM 843 C C . THR A 1 111 ? 15.777 0.871 -17.268 1.00 81.50 111 THR A C 1
ATOM 845 O O . THR A 1 111 ? 14.664 0.662 -17.756 1.00 81.50 111 THR A O 1
ATOM 848 N N . MET A 1 112 ? 16.565 1.859 -17.707 1.00 72.94 112 MET A N 1
ATOM 849 C CA . MET A 1 112 ? 16.185 2.718 -18.839 1.00 72.94 112 MET A CA 1
ATOM 850 C C . MET A 1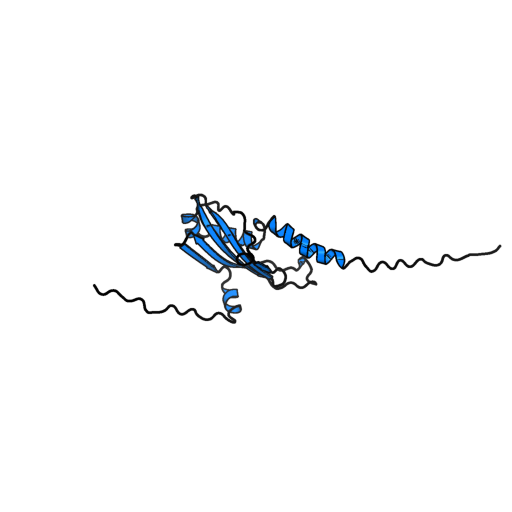 112 ? 15.976 1.931 -20.142 1.00 72.94 112 MET A C 1
ATOM 852 O O . MET A 1 112 ? 15.230 2.382 -21.007 1.00 72.94 112 MET A O 1
ATOM 856 N N . ASP A 1 113 ? 16.581 0.747 -20.246 1.00 80.50 113 ASP A N 1
ATOM 857 C CA . ASP A 1 113 ? 16.508 -0.118 -21.423 1.00 80.50 113 ASP A CA 1
ATOM 858 C C . ASP A 1 113 ? 15.340 -1.112 -21.372 1.00 80.50 113 ASP A C 1
ATOM 860 O O . ASP A 1 113 ? 15.098 -1.824 -22.344 1.00 80.50 113 ASP A O 1
ATOM 864 N N . THR A 1 114 ? 14.607 -1.181 -20.253 1.00 75.00 114 THR A N 1
ATOM 865 C CA . THR A 1 114 ? 13.486 -2.117 -20.094 1.00 75.00 114 THR A CA 1
ATOM 866 C C . THR A 1 114 ? 12.314 -1.682 -20.987 1.00 75.00 114 THR A C 1
ATOM 868 O O . THR A 1 114 ? 11.731 -0.616 -20.753 1.00 75.00 114 THR A O 1
ATOM 871 N N . PRO A 1 115 ? 11.914 -2.475 -22.002 1.00 79.88 115 PRO A N 1
ATOM 872 C CA . PRO A 1 115 ? 10.788 -2.119 -22.854 1.00 79.88 115 PRO A CA 1
ATOM 873 C C . PRO A 1 115 ? 9.491 -2.053 -22.047 1.00 79.88 115 PRO A C 1
ATOM 875 O O . PRO A 1 115 ? 9.263 -2.850 -21.143 1.00 79.88 115 PRO A O 1
ATOM 878 N N . ARG A 1 116 ? 8.577 -1.144 -22.412 1.00 71.94 116 ARG A N 1
ATOM 879 C CA . ARG A 1 116 ? 7.321 -0.924 -21.665 1.00 71.94 116 ARG A CA 1
ATOM 880 C C . ARG A 1 116 ? 6.499 -2.200 -21.442 1.00 71.94 116 ARG A C 1
ATOM 882 O O . ARG A 1 116 ? 5.879 -2.337 -20.395 1.00 71.94 116 ARG A O 1
ATOM 889 N N . LYS A 1 117 ? 6.471 -3.088 -22.436 1.00 80.94 117 LYS A N 1
ATOM 890 C CA . LYS A 1 117 ? 5.747 -4.369 -22.394 1.00 80.94 117 LYS A CA 1
ATOM 891 C C . LYS A 1 117 ? 6.343 -5.378 -21.403 1.00 80.94 117 LYS A C 1
ATOM 893 O O . LYS A 1 117 ? 5.642 -6.294 -21.005 1.00 80.94 117 LYS A O 1
ATOM 898 N N . ASP A 1 118 ? 7.600 -5.175 -21.015 1.00 82.38 118 ASP A N 1
ATOM 899 C CA . ASP A 1 118 ? 8.369 -6.062 -20.145 1.00 82.38 118 ASP A CA 1
ATOM 900 C C . ASP A 1 118 ? 8.529 -5.453 -18.737 1.00 82.38 118 ASP A C 1
ATOM 902 O O . ASP A 1 118 ? 9.255 -5.987 -17.902 1.00 82.38 118 ASP A O 1
ATOM 906 N N . ILE A 1 119 ? 7.859 -4.323 -18.457 1.00 81.31 119 ILE A N 1
ATOM 907 C CA . ILE A 1 119 ? 7.822 -3.740 -17.114 1.00 81.31 119 ILE A CA 1
ATOM 908 C C . ILE A 1 119 ? 7.016 -4.683 -16.217 1.00 81.31 119 ILE A C 1
ATOM 910 O O . ILE A 1 119 ? 5.828 -4.887 -16.479 1.00 81.31 119 ILE A O 1
ATOM 914 N N . PRO A 1 120 ? 7.618 -5.213 -15.144 1.00 85.62 120 PRO A N 1
ATOM 915 C CA . PRO A 1 120 ? 6.925 -6.120 -14.253 1.00 85.62 120 PRO A CA 1
ATOM 916 C C . PRO A 1 120 ? 5.805 -5.404 -13.495 1.00 85.62 120 PRO A C 1
ATOM 918 O O . PRO A 1 120 ? 5.864 -4.197 -13.212 1.00 85.62 120 PRO A O 1
ATOM 921 N N . GLU A 1 121 ? 4.775 -6.177 -13.170 1.00 88.06 121 GLU A N 1
ATOM 922 C CA . GLU A 1 121 ? 3.629 -5.710 -12.401 1.00 88.06 121 GLU A CA 1
ATOM 923 C C . GLU A 1 121 ? 4.014 -5.405 -10.950 1.00 88.06 121 GLU A C 1
ATOM 925 O O . GLU A 1 121 ? 5.014 -5.896 -10.423 1.00 88.06 121 GLU A O 1
ATOM 930 N N . TRP A 1 122 ? 3.216 -4.550 -10.314 1.00 90.38 122 TRP A N 1
ATOM 931 C CA . TRP A 1 122 ? 3.357 -4.263 -8.894 1.00 90.38 122 TRP A CA 1
ATOM 932 C C . TRP A 1 122 ? 2.735 -5.371 -8.053 1.00 90.38 122 TRP A C 1
ATOM 934 O O . TRP A 1 122 ? 1.623 -5.814 -8.330 1.00 90.38 122 TRP A O 1
ATOM 944 N N . THR A 1 123 ? 3.415 -5.715 -6.969 1.00 91.75 123 THR A N 1
ATOM 945 C CA . THR A 1 123 ? 2.943 -6.627 -5.934 1.00 91.75 123 THR A CA 1
ATOM 946 C C . THR A 1 123 ? 2.746 -5.847 -4.644 1.00 91.75 123 THR A C 1
ATOM 948 O O . THR A 1 123 ? 3.671 -5.201 -4.152 1.00 91.75 123 THR A O 1
ATOM 951 N N . VAL A 1 124 ? 1.539 -5.889 -4.083 1.00 93.62 124 VAL A N 1
ATOM 952 C CA . VAL A 1 124 ? 1.287 -5.401 -2.723 1.00 93.62 124 VAL A CA 1
ATOM 953 C C . VAL A 1 124 ? 1.913 -6.378 -1.727 1.00 93.62 124 VAL A C 1
ATOM 955 O O . VAL A 1 124 ? 1.593 -7.562 -1.744 1.00 93.62 124 VAL A O 1
ATOM 958 N N . ASN A 1 125 ? 2.771 -5.881 -0.838 1.00 92.94 125 ASN A N 1
ATOM 959 C CA . ASN A 1 125 ? 3.443 -6.704 0.174 1.00 92.94 125 ASN A CA 1
ATOM 960 C C . ASN A 1 125 ? 2.741 -6.602 1.524 1.00 92.94 125 ASN A C 1
ATOM 962 O O . ASN A 1 125 ? 2.479 -7.610 2.183 1.00 92.94 125 ASN A O 1
ATOM 966 N N . GLN A 1 126 ? 2.423 -5.368 1.916 1.00 94.00 126 GLN A N 1
ATOM 967 C CA . GLN A 1 126 ? 1.862 -5.045 3.217 1.00 94.00 126 GLN A CA 1
ATOM 968 C C . GLN A 1 126 ? 0.789 -3.969 3.086 1.00 94.00 126 GLN A C 1
ATOM 970 O O . GLN A 1 126 ? 0.937 -3.003 2.331 1.00 94.00 126 GLN A O 1
ATOM 975 N N . LEU A 1 127 ? -0.268 -4.138 3.873 1.00 94.69 127 LEU A N 1
ATOM 976 C CA . LEU A 1 127 ? -1.311 -3.153 4.099 1.00 94.69 127 LEU A CA 1
ATOM 977 C C . LEU A 1 127 ? -1.463 -2.952 5.602 1.00 94.69 127 LEU A C 1
ATOM 979 O O . LEU A 1 127 ? -1.748 -3.911 6.310 1.00 94.69 127 LEU A O 1
ATOM 983 N N . ASP A 1 128 ? -1.346 -1.719 6.075 1.00 95.62 128 ASP A N 1
ATOM 984 C CA . ASP A 1 128 ? -1.784 -1.359 7.419 1.00 95.62 128 ASP A CA 1
ATOM 985 C C . ASP A 1 128 ? -3.027 -0.488 7.314 1.00 95.62 128 ASP A C 1
ATOM 987 O O . ASP A 1 128 ? -3.106 0.395 6.465 1.00 95.62 128 ASP A O 1
ATOM 991 N N . ILE A 1 129 ? -3.993 -0.686 8.197 1.00 95.19 129 ILE A N 1
ATOM 992 C CA . ILE A 1 129 ? -5.138 0.206 8.316 1.00 95.19 129 ILE A CA 1
ATOM 993 C C . ILE A 1 129 ? -5.259 0.712 9.742 1.00 95.19 129 ILE A C 1
ATOM 995 O O . ILE A 1 129 ? -5.330 -0.070 10.688 1.00 95.19 129 ILE A O 1
ATOM 999 N N . GLU A 1 130 ? -5.291 2.033 9.876 1.00 95.69 130 GLU A N 1
ATOM 1000 C CA . GLU A 1 130 ? -5.445 2.744 11.139 1.00 95.69 130 GLU A CA 1
ATOM 1001 C C . GLU A 1 130 ? -6.815 3.419 11.177 1.00 95.69 130 GLU A C 1
ATOM 1003 O O . GLU A 1 130 ? -7.133 4.277 10.350 1.00 95.69 130 GLU A O 1
ATOM 1008 N N . LEU A 1 131 ? -7.637 3.029 12.146 1.00 92.50 131 LEU A N 1
ATOM 1009 C CA . LEU A 1 131 ? -8.953 3.594 12.406 1.00 92.50 131 LEU A CA 1
ATOM 1010 C C . LEU A 1 131 ? -8.907 4.339 13.744 1.00 92.50 131 LEU A C 1
ATOM 1012 O O . LEU A 1 131 ? -9.142 3.772 14.815 1.00 92.50 131 LEU A O 1
ATOM 1016 N N . GLY A 1 132 ? -8.587 5.631 13.663 1.00 87.69 132 GLY A N 1
ATOM 1017 C CA . GLY A 1 132 ? -8.320 6.453 14.841 1.00 87.69 132 GLY A CA 1
ATOM 1018 C C . GLY A 1 132 ? -7.100 5.958 15.637 1.00 87.69 132 GLY A C 1
ATOM 10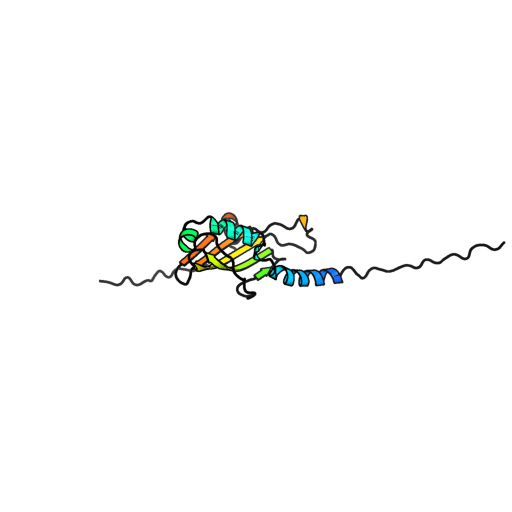19 O O . GLY A 1 132 ? -6.277 5.218 15.104 1.00 87.69 132 GLY A O 1
ATOM 1020 N N . PRO A 1 133 ? -6.965 6.352 16.915 1.00 85.44 133 PRO A N 1
ATOM 1021 C CA . PRO A 1 133 ? -5.826 5.960 17.750 1.00 85.44 133 PRO A CA 1
ATOM 1022 C C . PRO A 1 133 ? -5.931 4.529 18.302 1.00 85.44 133 PRO A C 1
ATOM 1024 O O . PRO A 1 133 ? -4.982 4.029 18.894 1.00 85.44 133 PRO A O 1
ATOM 1027 N N . THR A 1 134 ? -7.097 3.889 18.178 1.00 86.56 134 THR A N 1
ATOM 1028 C CA . THR A 1 134 ? -7.426 2.666 18.927 1.00 86.56 134 THR A CA 1
ATOM 1029 C C . THR A 1 134 ? -7.210 1.398 18.123 1.00 86.56 134 THR A C 1
ATOM 1031 O O . THR A 1 134 ? -6.857 0.366 18.686 1.00 86.56 134 THR A O 1
ATOM 1034 N N . TYR A 1 135 ? -7.457 1.448 16.818 1.00 90.44 135 TYR A N 1
ATOM 1035 C CA . TYR A 1 135 ? -7.494 0.247 16.004 1.00 90.44 135 TYR A CA 1
ATOM 1036 C C . TYR A 1 135 ? -6.467 0.333 14.891 1.00 90.44 135 TYR A C 1
ATOM 1038 O O . TYR A 1 135 ? -6.521 1.229 14.048 1.00 90.44 135 TYR A O 1
ATOM 1046 N N . ARG A 1 136 ? -5.566 -0.645 14.879 1.00 94.50 136 ARG A N 1
ATOM 1047 C CA . ARG A 1 136 ? -4.612 -0.857 13.803 1.00 94.50 136 ARG A CA 1
ATOM 1048 C C . ARG A 1 136 ? -4.613 -2.324 13.418 1.00 94.50 136 ARG A C 1
ATOM 1050 O O . ARG A 1 136 ? -4.516 -3.190 14.284 1.00 94.50 136 ARG A O 1
ATOM 1057 N N . TRP A 1 137 ? -4.708 -2.587 12.124 1.00 93.69 137 TRP A N 1
ATOM 1058 C CA . TRP A 1 137 ? -4.573 -3.928 11.567 1.00 93.69 137 TRP A CA 1
ATOM 1059 C C . TRP A 1 137 ? -3.484 -3.932 10.507 1.00 93.69 137 TRP A C 1
ATOM 1061 O O . TRP A 1 137 ? -3.402 -2.993 9.720 1.00 93.69 137 TRP A O 1
ATOM 1071 N N . THR A 1 138 ? -2.688 -4.996 10.480 1.00 93.50 138 THR A N 1
ATOM 1072 C CA . THR A 1 138 ? -1.639 -5.220 9.482 1.00 93.50 138 THR A CA 1
ATOM 1073 C C . THR A 1 138 ? -1.935 -6.510 8.734 1.00 93.50 138 THR A C 1
ATOM 1075 O O . THR A 1 138 ? -2.174 -7.555 9.340 1.00 93.50 138 THR A O 1
ATOM 1078 N N . PHE A 1 139 ? -1.897 -6.436 7.410 1.00 88.56 139 PHE A N 1
ATOM 1079 C CA . PHE A 1 139 ? -2.122 -7.543 6.496 1.00 88.56 139 PHE A CA 1
ATOM 1080 C C . PHE A 1 139 ? -0.881 -7.739 5.631 1.00 88.56 139 PHE A C 1
ATOM 1082 O O . PHE A 1 139 ? -0.461 -6.831 4.912 1.00 88.56 139 PHE A O 1
ATOM 1089 N N . TYR A 1 140 ? -0.321 -8.944 5.674 1.00 86.19 140 TYR A N 1
ATOM 1090 C CA . TYR A 1 140 ? 0.760 -9.359 4.786 1.00 86.19 140 TYR A CA 1
ATOM 1091 C C . TYR A 1 140 ? 0.159 -10.164 3.643 1.00 86.19 140 TYR A C 1
ATOM 1093 O O . TYR A 1 140 ? -0.398 -11.241 3.861 1.00 86.19 140 TYR A O 1
ATOM 1101 N N . VAL A 1 141 ? 0.244 -9.608 2.438 1.00 81.62 141 VAL A N 1
ATOM 1102 C CA . VAL A 1 141 ? -0.399 -10.165 1.240 1.00 81.62 141 VAL A CA 1
ATOM 1103 C C . VAL A 1 141 ? 0.467 -11.262 0.626 1.00 81.62 141 VAL A C 1
ATOM 1105 O O . VAL A 1 141 ? -0.060 -12.250 0.126 1.00 81.62 141 VAL A O 1
ATOM 1108 N N . ASN A 1 142 ? 1.791 -11.131 0.733 1.00 76.06 142 ASN A N 1
ATOM 1109 C CA . ASN A 1 142 ? 2.739 -12.105 0.210 1.00 76.06 142 ASN A CA 1
ATOM 1110 C C . ASN A 1 142 ? 3.750 -12.497 1.298 1.00 76.06 142 ASN A C 1
ATOM 1112 O O . ASN A 1 142 ? 4.771 -11.836 1.488 1.00 76.06 142 ASN A O 1
ATOM 1116 N N . LYS A 1 143 ? 3.436 -13.549 2.067 1.00 56.94 143 LYS A N 1
ATOM 1117 C CA . LYS A 1 143 ? 4.288 -14.000 3.185 1.00 56.94 143 LYS A CA 1
ATOM 1118 C C . LYS A 1 143 ? 5.644 -14.520 2.703 1.00 56.94 143 LYS A C 1
ATOM 1120 O O . LYS A 1 143 ? 6.649 -14.267 3.358 1.00 56.94 143 LYS A O 1
ATOM 1125 N N . ASP A 1 144 ? 5.681 -15.134 1.523 1.00 59.59 144 ASP A N 1
ATOM 1126 C CA . ASP A 1 144 ? 6.884 -15.763 0.968 1.00 59.59 144 ASP A CA 1
ATOM 1127 C C . ASP A 1 144 ? 7.943 -14.736 0.517 1.00 59.59 144 ASP A C 1
ATOM 1129 O O . ASP A 1 144 ? 9.130 -15.049 0.421 1.00 59.59 144 ASP A O 1
ATOM 1133 N N . GLN A 1 145 ? 7.549 -13.480 0.274 1.00 51.28 145 GLN A N 1
ATOM 1134 C CA . GLN A 1 145 ? 8.498 -12.394 -0.004 1.00 51.28 145 GLN A CA 1
ATOM 1135 C C . GLN A 1 145 ? 9.057 -11.740 1.264 1.00 51.28 145 GLN A C 1
ATOM 1137 O O . GLN A 1 145 ? 10.168 -11.214 1.220 1.00 51.28 145 GLN A O 1
ATOM 1142 N N . LEU A 1 146 ? 8.344 -11.802 2.395 1.00 52.00 146 LEU A N 1
ATOM 1143 C CA . LEU A 1 146 ? 8.779 -11.165 3.642 1.00 52.00 146 LEU A CA 1
ATOM 1144 C C . LEU A 1 146 ? 10.032 -11.833 4.231 1.00 52.00 146 LEU A C 1
ATOM 1146 O O . LEU A 1 146 ? 10.876 -11.155 4.809 1.00 52.00 146 LEU A O 1
ATOM 1150 N N . ASP A 1 147 ? 10.178 -13.149 4.055 1.00 49.62 147 ASP A N 1
ATOM 1151 C CA . ASP A 1 147 ? 11.348 -13.891 4.541 1.00 49.62 147 ASP A CA 1
ATOM 1152 C C . ASP A 1 147 ? 12.591 -13.712 3.656 1.00 49.62 147 ASP A C 1
ATOM 1154 O O . ASP A 1 147 ? 13.709 -13.872 4.140 1.00 49.62 147 ASP A O 1
ATOM 1158 N N . ASN A 1 148 ? 12.423 -13.293 2.398 1.00 48.62 148 ASN A N 1
ATOM 1159 C CA . ASN A 1 148 ? 13.542 -12.977 1.505 1.00 48.62 148 ASN A CA 1
ATOM 1160 C C . ASN A 1 148 ? 14.089 -11.551 1.707 1.00 48.62 148 ASN A C 1
ATOM 1162 O O . ASN A 1 148 ? 15.254 -11.305 1.402 1.00 48.62 148 ASN A O 1
ATOM 1166 N N . ASP A 1 149 ? 13.282 -10.628 2.247 1.00 46.75 149 ASP A N 1
ATOM 1167 C CA . ASP A 1 149 ? 13.677 -9.233 2.516 1.00 46.75 149 ASP A CA 1
ATOM 1168 C C . ASP A 1 149 ? 14.178 -9.017 3.964 1.00 46.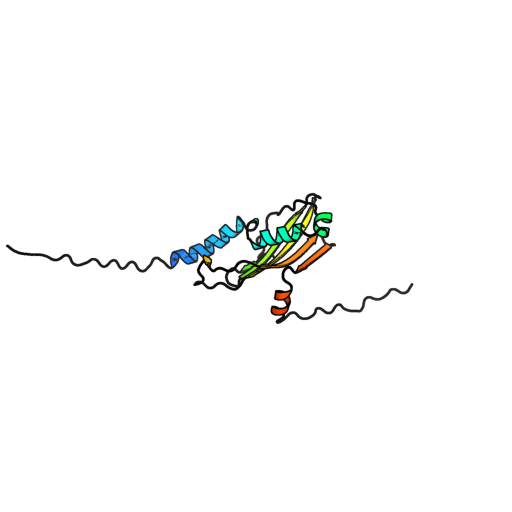75 149 ASP A C 1
ATOM 1170 O O . ASP A 1 149 ? 14.563 -7.910 4.346 1.00 46.75 149 ASP A O 1
ATOM 1174 N N . LYS A 1 150 ? 14.253 -10.083 4.781 1.00 45.31 150 LYS A N 1
ATOM 1175 C CA . LYS A 1 150 ? 14.950 -10.089 6.082 1.00 45.31 150 LYS A CA 1
ATOM 1176 C C . LYS A 1 150 ? 16.474 -10.124 5.901 1.00 45.31 150 LYS A C 1
ATOM 1178 O O . LYS A 1 150 ? 17.166 -11.006 6.401 1.00 45.31 150 LYS A O 1
ATOM 1183 N N . ILE A 1 151 ? 17.018 -9.101 5.251 1.00 43.91 151 ILE A N 1
ATOM 1184 C CA . ILE A 1 151 ? 18.371 -8.621 5.536 1.00 43.91 151 ILE A CA 1
ATOM 1185 C C . ILE A 1 151 ? 18.200 -7.263 6.223 1.00 43.91 151 ILE A C 1
ATOM 1187 O O . ILE A 1 151 ? 18.218 -6.215 5.587 1.00 43.91 151 ILE A O 1
ATOM 1191 N N . GLY A 1 152 ? 18.004 -7.303 7.547 1.00 42.66 152 GLY A N 1
ATOM 1192 C CA . GLY A 1 152 ? 18.141 -6.140 8.429 1.00 42.66 152 GLY A CA 1
ATOM 1193 C C . GLY A 1 152 ? 16.846 -5.490 8.923 1.00 42.66 152 GLY A C 1
ATOM 1194 O O . GLY A 1 152 ? 16.604 -4.325 8.633 1.00 42.66 152 GLY A O 1
ATOM 1195 N N . PHE A 1 153 ? 16.076 -6.178 9.768 1.00 34.28 153 PHE A N 1
ATOM 1196 C CA . PHE A 1 153 ? 15.256 -5.506 10.782 1.00 34.28 153 PHE A CA 1
ATOM 1197 C C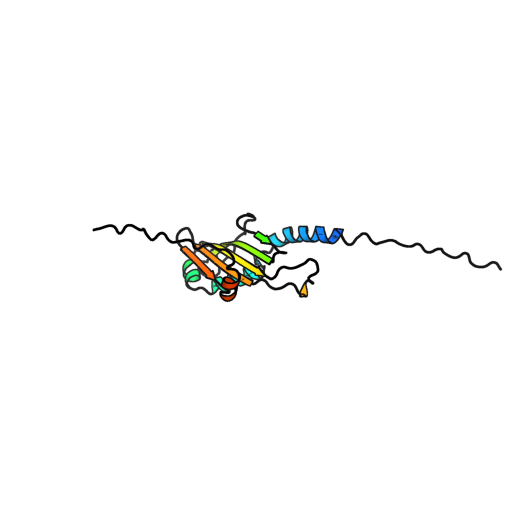 . PHE A 1 153 ? 15.520 -6.165 12.136 1.00 34.28 153 PHE A C 1
ATOM 1199 O O . PHE A 1 153 ? 15.362 -7.371 12.294 1.00 34.28 153 PHE A O 1
ATOM 1206 N N . VAL A 1 154 ? 16.020 -5.355 13.068 1.00 41.75 154 VAL A N 1
ATOM 1207 C CA . VAL A 1 154 ? 16.303 -5.711 14.460 1.00 41.75 154 VAL A CA 1
ATOM 1208 C C . VAL A 1 154 ? 14.973 -5.980 15.158 1.00 41.75 154 VAL A C 1
ATOM 1210 O O . VAL A 1 154 ? 14.067 -5.150 15.075 1.00 41.75 154 VAL A O 1
ATOM 1213 N N . ASP A 1 155 ? 14.873 -7.124 15.832 1.00 36.28 155 ASP A N 1
ATOM 1214 C CA . ASP A 1 155 ? 13.758 -7.463 16.714 1.00 36.28 155 ASP A CA 1
ATOM 1215 C C . ASP A 1 155 ? 13.516 -6.320 17.708 1.00 36.28 155 ASP A C 1
ATOM 1217 O O . ASP A 1 155 ? 14.354 -6.021 18.562 1.00 36.28 155 ASP A O 1
ATOM 1221 N N . ALA A 1 156 ? 12.360 -5.665 17.610 1.00 41.38 156 ALA A N 1
ATOM 1222 C CA . ALA A 1 156 ? 11.878 -4.832 18.696 1.00 41.38 156 ALA A CA 1
ATOM 1223 C C . ALA A 1 156 ? 11.455 -5.769 19.835 1.00 41.38 156 ALA A C 1
ATOM 1225 O O . ALA A 1 156 ? 10.391 -6.386 19.782 1.00 41.38 156 ALA A O 1
ATOM 1226 N N . GLN A 1 157 ? 12.315 -5.895 20.848 1.00 37.75 157 GLN A N 1
ATOM 1227 C CA . GLN A 1 157 ? 11.972 -6.527 22.117 1.00 37.75 157 GLN A CA 1
ATOM 1228 C C . GLN A 1 157 ? 10.766 -5.808 22.727 1.00 37.75 157 GLN A C 1
ATOM 1230 O O . GLN A 1 157 ? 10.802 -4.603 22.979 1.00 37.75 157 GLN A O 1
ATOM 1235 N N . ILE A 1 158 ? 9.706 -6.569 22.981 1.00 47.84 158 ILE A N 1
ATOM 1236 C CA . ILE A 1 158 ? 8.649 -6.179 23.908 1.00 47.84 158 ILE A CA 1
ATOM 1237 C C . ILE A 1 158 ? 9.294 -6.209 25.304 1.00 47.84 158 ILE A C 1
ATOM 1239 O O . ILE A 1 158 ? 9.818 -7.257 25.680 1.00 47.84 158 ILE A O 1
ATOM 1243 N N . PRO A 1 159 ? 9.344 -5.100 26.063 1.00 46.38 159 PRO A N 1
ATOM 1244 C CA . PRO A 1 159 ? 9.811 -5.153 27.442 1.00 46.38 159 PRO A CA 1
ATOM 1245 C C . PRO A 1 159 ? 8.805 -5.954 28.280 1.00 46.38 159 PRO A C 1
ATOM 1247 O O . PRO A 1 159 ? 7.641 -5.573 28.382 1.00 46.38 159 PRO A O 1
ATOM 1250 N N . ASP A 1 160 ? 9.271 -7.053 28.875 1.00 53.16 160 ASP A N 1
ATOM 1251 C CA . ASP A 1 160 ? 8.484 -7.983 29.704 1.00 53.16 160 ASP A CA 1
ATOM 1252 C C . ASP A 1 160 ? 8.055 -7.411 31.073 1.00 53.16 160 ASP A C 1
ATOM 1254 O O . ASP A 1 160 ? 7.390 -8.091 31.852 1.00 53.16 160 ASP A O 1
ATOM 1258 N N . ASP A 1 161 ? 8.367 -6.151 31.377 1.00 55.12 161 ASP A N 1
ATOM 1259 C CA . ASP A 1 161 ? 8.056 -5.538 32.670 1.00 55.12 161 ASP A CA 1
ATOM 1260 C C . ASP A 1 161 ? 6.808 -4.646 32.601 1.00 55.12 16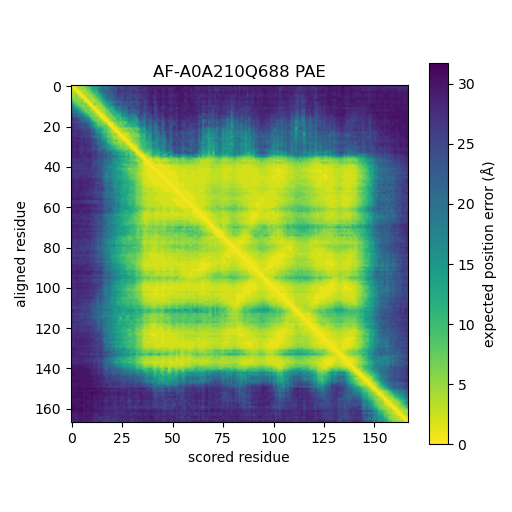1 ASP A C 1
ATOM 1262 O O . ASP A 1 161 ? 6.882 -3.415 32.559 1.00 55.12 161 ASP A O 1
ATOM 1266 N N . LEU A 1 162 ? 5.628 -5.271 32.646 1.00 55.72 162 LEU A N 1
ATOM 1267 C CA . LEU A 1 162 ? 4.423 -4.606 33.150 1.00 55.72 162 LEU A CA 1
ATOM 1268 C C . LEU A 1 162 ? 4.204 -5.030 34.611 1.00 55.72 162 LEU A C 1
ATOM 1270 O O . LEU A 1 162 ? 3.993 -6.216 34.868 1.00 55.72 162 LEU A O 1
ATOM 1274 N N . PRO A 1 163 ? 4.222 -4.098 35.584 1.00 53.81 163 PRO A N 1
ATOM 1275 C CA . PRO A 1 163 ? 3.999 -4.446 36.978 1.00 53.81 163 PRO A CA 1
ATOM 1276 C C . PRO A 1 163 ? 2.563 -4.938 37.172 1.00 53.81 163 PRO A C 1
ATOM 1278 O O . PRO A 1 163 ? 1.594 -4.195 36.998 1.00 53.81 163 PRO A O 1
ATOM 1281 N N . THR A 1 164 ? 2.422 -6.202 37.567 1.00 60.56 164 THR A N 1
ATOM 1282 C CA . THR A 1 164 ? 1.164 -6.739 38.086 1.00 60.56 164 THR A CA 1
ATOM 1283 C C . THR A 1 164 ? 0.845 -6.038 39.400 1.00 60.56 164 THR A C 1
ATOM 1285 O O . THR A 1 164 ? 1.573 -6.182 40.381 1.00 60.56 164 THR A O 1
ATOM 1288 N N . ASN A 1 165 ? -0.236 -5.265 39.402 1.00 51.12 165 ASN A N 1
ATOM 1289 C CA . ASN A 1 165 ? -0.764 -4.579 40.572 1.00 51.12 165 ASN A CA 1
ATOM 1290 C C . ASN A 1 165 ? -1.235 -5.619 41.614 1.00 51.12 165 ASN A C 1
ATOM 1292 O O . ASN A 1 165 ? -2.145 -6.391 41.295 1.00 51.12 165 ASN A O 1
ATOM 1296 N N . PRO A 1 166 ? -0.643 -5.700 42.821 1.00 61.72 166 PRO A N 1
ATOM 1297 C CA . PRO A 1 166 ? -1.167 -6.573 43.861 1.00 61.72 166 PRO A CA 1
ATOM 1298 C C . PRO A 1 166 ? -2.442 -5.959 44.451 1.00 61.72 166 PRO A C 1
ATOM 1300 O O . PRO A 1 166 ? -2.481 -4.775 44.788 1.00 61.72 166 PRO A O 1
ATOM 1303 N N . SER A 1 167 ? -3.488 -6.784 44.517 1.00 63.88 167 SER A N 1
ATOM 1304 C CA . SER A 1 167 ? -4.746 -6.498 45.221 1.00 63.88 167 SER A CA 1
ATOM 1305 C C . SER A 1 167 ? -4.559 -6.498 46.734 1.00 63.88 167 SER A C 1
ATOM 1307 O O . SER A 1 167 ? -3.702 -7.278 47.209 1.00 63.88 167 SER A O 1
#

pLDDT: mean 73.87, std 20.5, range [34.28, 95.75]

Secondary structure (DSSP, 8-state):
----------------SSSHHHHHHHHHHHHHHHHHGGGSHHHHHHHHHHHT-HHHHHHH-SS-EE-PPP--TTT-EEETTTTEEEEEEEEE-TTS-EEEEEEEEE-----TT--GGGPPPPEEEEEEEEETTTEEEEEES-HHHHTTS-SS----PPP--------

Mean predicted aligned error: 14.2 Å